Protein AF-A0A3N1TW20-F1 (afdb_monomer_lite)

pLDDT: mean 76.72, std 16.43, range [35.56, 92.38]

Secondary structure (DSSP, 8-state):
------------HHHHHHHHHH--TT--HHHHHHHHHHHHHHHHHHHHHH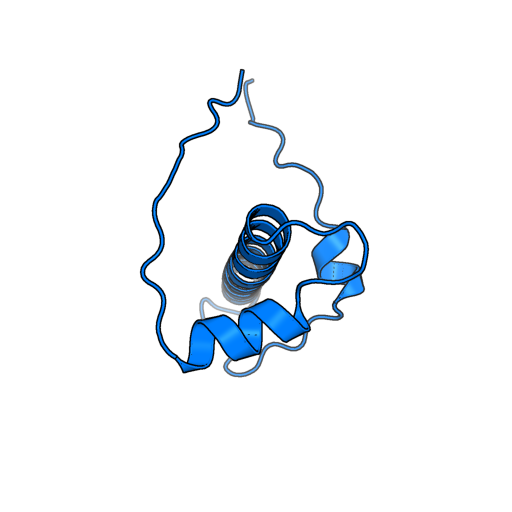HHHTTTPPPSS----HHHHHTS--------

Foldseek 3Di:
DDDDDDDDDDDDPVRVVVLVVQDDVPADSVNSVVLVVLLVVVQVVVQQVVCVVPPNDGDPDDDDDPVNSVPDDDPPPDDD

Structure (mmCIF, N/CA/C/O backbone):
data_AF-A0A3N1TW20-F1
#
_entry.id   AF-A0A3N1TW20-F1
#
loop_
_atom_site.group_PDB
_atom_site.id
_atom_site.type_symbol
_atom_site.label_atom_id
_atom_site.label_alt_id
_atom_site.label_comp_id
_atom_site.label_asym_id
_atom_site.label_entity_id
_atom_site.label_seq_id
_atom_site.pdbx_PDB_ins_code
_atom_site.Cartn_x
_atom_site.Cartn_y
_atom_site.Cartn_z
_atom_site.occupancy
_atom_site.B_iso_or_equiv
_atom_site.auth_seq_id
_atom_site.auth_comp_id
_atom_site.auth_asym_id
_atom_site.auth_atom_id
_atom_site.pdbx_PDB_model_num
ATOM 1 N N . MET A 1 1 ? 6.857 25.697 5.036 1.00 41.09 1 MET A N 1
ATOM 2 C CA . MET A 1 1 ? 5.949 24.991 5.967 1.00 41.09 1 MET A CA 1
ATOM 3 C C . MET A 1 1 ? 4.967 24.201 5.121 1.00 41.09 1 MET A C 1
ATOM 5 O O . MET A 1 1 ? 4.206 24.820 4.392 1.00 41.09 1 MET A O 1
ATOM 9 N N . SER A 1 2 ? 5.042 22.869 5.123 1.00 54.34 2 SER A N 1
ATOM 10 C CA . SER A 1 2 ? 4.082 22.035 4.386 1.00 54.34 2 SER A CA 1
ATOM 11 C C . SER A 1 2 ? 2.721 22.124 5.082 1.00 54.34 2 SER A C 1
ATOM 13 O O . SER A 1 2 ? 2.622 21.840 6.277 1.00 54.34 2 SER A O 1
ATOM 15 N N . SER A 1 3 ? 1.688 22.581 4.374 1.00 71.75 3 SER A N 1
ATOM 16 C CA . SER A 1 3 ? 0.325 22.615 4.897 1.00 71.75 3 SER A CA 1
ATOM 17 C C . SER A 1 3 ? -0.261 21.200 4.879 1.00 71.75 3 SER A C 1
ATOM 19 O O . SER A 1 3 ? -0.361 20.555 3.837 1.00 71.75 3 SER A O 1
ATOM 21 N N . GLN A 1 4 ? -0.661 20.687 6.046 1.00 73.94 4 GLN A N 1
ATOM 22 C CA . GLN A 1 4 ? -1.437 19.450 6.103 1.00 73.94 4 GLN A CA 1
ATOM 23 C C . GLN A 1 4 ? -2.863 19.722 5.618 1.00 73.94 4 GLN A C 1
ATOM 25 O O . GLN A 1 4 ? -3.678 20.301 6.337 1.00 73.94 4 GLN A O 1
ATOM 30 N N . GLN A 1 5 ? -3.176 19.273 4.405 1.00 87.12 5 GLN A N 1
ATOM 31 C CA . GLN A 1 5 ? -4.540 19.278 3.893 1.00 87.12 5 GLN A CA 1
ATOM 32 C C . GLN A 1 5 ? -5.324 18.093 4.473 1.00 87.12 5 GLN A C 1
ATOM 34 O O . GLN A 1 5 ? -4.885 16.943 4.406 1.00 87.12 5 GLN A O 1
ATOM 39 N N . ARG A 1 6 ? -6.495 18.374 5.055 1.00 89.25 6 ARG A N 1
ATOM 40 C CA . ARG A 1 6 ? -7.437 17.338 5.496 1.00 89.25 6 ARG A CA 1
ATOM 41 C C . ARG A 1 6 ? -8.277 16.891 4.307 1.00 89.25 6 ARG A C 1
ATOM 43 O O . ARG A 1 6 ? -8.799 17.727 3.575 1.00 89.25 6 ARG A O 1
ATOM 50 N N . VAL A 1 7 ? -8.408 15.580 4.135 1.00 88.31 7 VAL A N 1
ATOM 51 C CA . VAL A 1 7 ? -9.174 14.972 3.043 1.00 88.31 7 VAL A CA 1
ATOM 52 C C . VAL A 1 7 ? -10.098 13.912 3.629 1.00 88.31 7 VAL A C 1
ATOM 54 O O . VAL A 1 7 ? -9.695 13.160 4.516 1.00 88.31 7 VAL A O 1
ATOM 57 N N . SER A 1 8 ? -11.335 13.862 3.143 1.00 90.75 8 SER A N 1
ATOM 58 C CA . SER A 1 8 ? -12.322 12.852 3.524 1.00 90.75 8 SER A CA 1
ATOM 59 C C . SER A 1 8 ? -12.282 11.692 2.533 1.00 90.75 8 SER A C 1
ATOM 61 O O . SER A 1 8 ? -12.288 11.911 1.324 1.00 90.75 8 SER A O 1
ATOM 63 N N . VAL A 1 9 ? -12.261 10.460 3.040 1.00 85.62 9 VAL A N 1
ATOM 64 C CA . VAL A 1 9 ? -12.240 9.240 2.2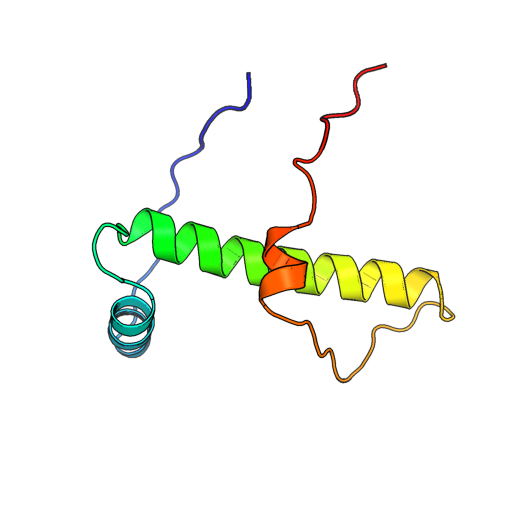20 1.00 85.62 9 VAL A CA 1
ATOM 65 C C . VAL A 1 9 ? -13.570 8.515 2.378 1.00 85.62 9 VAL A C 1
ATOM 67 O O . VAL A 1 9 ? -14.059 8.339 3.495 1.00 85.62 9 VAL A O 1
ATOM 70 N N . ARG A 1 10 ? -14.163 8.096 1.258 1.00 89.00 10 ARG A N 1
ATOM 71 C CA . ARG A 1 10 ? -15.374 7.273 1.266 1.00 89.00 10 ARG A CA 1
ATOM 72 C C . ARG A 1 10 ? -15.020 5.854 1.706 1.00 89.00 10 ARG A C 1
ATOM 74 O O . ARG A 1 10 ? -14.127 5.246 1.128 1.00 89.00 10 ARG A O 1
ATOM 81 N N . ARG A 1 11 ? -15.757 5.330 2.684 1.00 87.25 11 ARG A N 1
ATOM 82 C CA . ARG A 1 11 ? -15.611 3.953 3.162 1.00 87.25 11 ARG A CA 1
ATOM 83 C C . ARG A 1 11 ? -16.582 3.022 2.444 1.00 87.25 11 ARG A C 1
ATOM 85 O O . ARG A 1 11 ? -17.724 3.396 2.172 1.00 87.25 11 ARG A O 1
ATOM 92 N N . THR A 1 12 ? -16.105 1.831 2.121 1.00 89.38 12 THR A N 1
ATOM 93 C CA . THR A 1 12 ? -16.892 0.692 1.635 1.00 89.38 12 THR A CA 1
ATOM 94 C C . THR A 1 12 ? -16.798 -0.433 2.666 1.00 89.38 12 THR A C 1
ATOM 96 O O . THR A 1 12 ? -15.922 -0.386 3.521 1.00 89.38 12 THR A O 1
ATOM 99 N N . ALA A 1 13 ? -17.662 -1.449 2.594 1.00 82.12 13 ALA A N 1
ATOM 100 C CA . ALA A 1 13 ? -17.601 -2.573 3.537 1.00 82.12 13 ALA A CA 1
ATOM 101 C C . ALA A 1 13 ? -16.206 -3.233 3.551 1.00 82.12 13 ALA A C 1
ATOM 103 O O . ALA A 1 13 ? -15.587 -3.342 4.601 1.00 82.12 13 ALA A O 1
ATOM 104 N N . ASN A 1 14 ? -15.653 -3.523 2.369 1.00 85.38 14 ASN A N 1
ATOM 105 C CA . ASN A 1 14 ? -14.312 -4.102 2.234 1.00 85.38 14 ASN A CA 1
ATOM 106 C C . ASN A 1 14 ? -13.202 -3.180 2.773 1.00 85.38 14 ASN A C 1
ATOM 108 O O . ASN A 1 14 ? -12.170 -3.657 3.224 1.00 85.38 14 ASN A O 1
ATOM 112 N N . PHE A 1 15 ? -13.404 -1.857 2.735 1.00 86.19 15 PHE A N 1
ATOM 113 C CA . PHE A 1 15 ? -12.418 -0.904 3.244 1.00 86.19 15 PHE A CA 1
ATOM 114 C C . PHE A 1 15 ? -12.255 -1.005 4.760 1.00 86.19 15 PHE A C 1
ATOM 116 O O . PHE A 1 15 ? -11.142 -0.845 5.248 1.00 86.19 15 PHE A O 1
ATOM 123 N N . ASP A 1 16 ? -13.338 -1.225 5.507 1.00 85.19 16 ASP A N 1
ATOM 124 C CA . ASP A 1 16 ? -13.250 -1.321 6.966 1.00 85.19 16 ASP A CA 1
ATOM 125 C C . ASP A 1 16 ? -12.518 -2.608 7.392 1.00 85.19 16 ASP A C 1
ATOM 127 O O . ASP A 1 16 ? -11.703 -2.556 8.315 1.00 85.19 16 ASP A O 1
ATOM 131 N N . ASP A 1 17 ? -12.717 -3.716 6.668 1.00 85.19 17 ASP A N 1
ATOM 132 C CA . ASP A 1 17 ? -11.978 -4.969 6.879 1.00 85.19 17 ASP A CA 1
ATOM 133 C C . ASP A 1 17 ? -10.479 -4.799 6.573 1.00 85.19 17 ASP A C 1
ATOM 135 O O . ASP A 1 17 ? -9.623 -5.136 7.395 1.00 85.19 17 ASP A O 1
ATOM 139 N N . ASP A 1 18 ? -10.145 -4.200 5.425 1.00 83.38 18 ASP A N 1
ATOM 140 C CA . ASP A 1 18 ? -8.757 -3.915 5.040 1.00 83.38 18 ASP A CA 1
ATOM 141 C C . ASP A 1 18 ? -8.084 -2.944 6.022 1.00 83.38 18 ASP A C 1
ATOM 143 O O . ASP A 1 18 ? -6.910 -3.090 6.375 1.00 83.38 18 ASP A O 1
ATOM 147 N N . LEU A 1 19 ? -8.828 -1.941 6.494 1.00 84.00 19 LEU A N 1
ATOM 148 C CA . LEU A 1 19 ? -8.337 -0.979 7.469 1.00 84.00 19 LEU A CA 1
ATOM 149 C C . LEU A 1 19 ? -8.046 -1.660 8.809 1.00 84.00 19 LEU A C 1
ATOM 151 O O . LEU A 1 19 ? -7.006 -1.375 9.403 1.00 84.00 19 LEU A O 1
ATOM 155 N N . ALA A 1 20 ? -8.900 -2.583 9.256 1.00 83.50 20 ALA A N 1
ATOM 156 C CA . ALA A 1 20 ? -8.685 -3.338 10.487 1.00 83.50 20 ALA A CA 1
ATOM 157 C C . ALA A 1 20 ? -7.381 -4.156 10.451 1.00 83.50 20 ALA A C 1
ATOM 159 O O . ALA A 1 20 ? -6.685 -4.232 11.461 1.00 83.50 20 ALA A O 1
ATOM 160 N N . LEU A 1 21 ? -6.997 -4.695 9.287 1.00 80.62 21 LEU A N 1
ATOM 161 C CA . LEU A 1 21 ? -5.718 -5.400 9.107 1.00 80.62 21 LEU A CA 1
ATOM 162 C C . LEU A 1 21 ? -4.499 -4.473 9.228 1.00 80.62 21 LEU A C 1
ATOM 164 O O . LEU A 1 21 ? -3.430 -4.900 9.662 1.00 80.62 21 LEU A O 1
ATOM 168 N N . LEU A 1 22 ? -4.646 -3.206 8.836 1.00 76.94 22 LEU A N 1
ATOM 169 C CA . LEU A 1 22 ? -3.570 -2.211 8.868 1.00 76.94 22 LEU A CA 1
ATOM 170 C C . LEU A 1 22 ? -3.460 -1.487 10.217 1.00 76.94 22 LEU A C 1
ATOM 172 O O . LEU A 1 22 ? -2.422 -0.895 10.526 1.00 76.94 22 LEU A O 1
ATOM 176 N N . GLN A 1 23 ? -4.519 -1.510 11.024 1.00 81.69 23 GLN A N 1
ATOM 177 C CA . GLN A 1 23 ? -4.547 -0.901 12.348 1.00 81.69 23 GLN A CA 1
ATOM 178 C C . GLN A 1 23 ? -3.901 -1.825 13.393 1.00 81.69 23 GLN A C 1
ATOM 180 O O . GLN A 1 23 ? -4.565 -2.601 14.073 1.00 81.69 23 GLN A O 1
ATOM 185 N N . GLY A 1 24 ? -2.578 -1.721 13.542 1.00 74.06 24 GLY A N 1
ATOM 186 C CA . GLY A 1 24 ? -1.840 -2.332 14.653 1.00 74.06 24 GLY A CA 1
ATOM 187 C C . GLY A 1 24 ? -1.939 -1.535 15.968 1.00 74.06 24 GLY A C 1
ATOM 188 O O . GLY A 1 24 ? -2.454 -0.411 15.985 1.00 74.06 24 GLY A O 1
ATOM 189 N N . PRO A 1 25 ? -1.406 -2.066 17.086 1.00 79.81 25 PRO A N 1
ATOM 190 C CA . PRO A 1 25 ? -1.363 -1.349 18.359 1.00 79.81 25 PRO A CA 1
ATOM 191 C C . PRO A 1 25 ? -0.683 0.020 18.212 1.00 79.81 25 PRO A C 1
ATOM 193 O O . PRO A 1 25 ? 0.457 0.111 17.762 1.00 79.81 25 PRO A O 1
ATOM 196 N N . GLY A 1 26 ? -1.389 1.089 18.587 1.00 82.38 26 GLY A N 1
ATOM 197 C CA . GLY A 1 26 ? -0.877 2.464 18.517 1.00 82.38 26 GLY A CA 1
ATOM 198 C C . GLY A 1 26 ? -0.953 3.133 17.137 1.00 82.38 26 GLY A C 1
ATOM 199 O O . GLY A 1 26 ? -0.524 4.276 17.011 1.00 82.38 26 GLY A O 1
ATOM 200 N N . VAL A 1 27 ? -1.517 2.474 16.119 1.00 85.25 27 VAL A N 1
ATOM 201 C CA . VAL A 1 27 ? -1.693 3.043 14.772 1.00 85.25 27 VAL A CA 1
ATOM 202 C C . VAL A 1 27 ? -3.126 3.541 14.604 1.00 85.25 27 VAL A C 1
ATOM 204 O O . VAL A 1 27 ? -4.085 2.768 14.664 1.00 85.25 27 VAL A O 1
ATOM 207 N N . THR A 1 28 ? -3.303 4.845 14.372 1.00 88.94 28 THR A N 1
ATOM 208 C CA . THR A 1 28 ? -4.642 5.383 14.097 1.00 88.94 28 THR A CA 1
ATOM 209 C C . THR A 1 28 ? -5.105 4.999 12.690 1.00 88.94 28 THR A C 1
ATOM 211 O O . THR A 1 28 ? -4.296 4.754 11.796 1.00 88.94 28 THR A O 1
ATOM 214 N N . ALA A 1 29 ? -6.419 5.016 12.445 1.00 87.31 29 ALA A N 1
ATOM 215 C CA . ALA A 1 29 ? -6.967 4.816 11.100 1.00 87.31 29 ALA A CA 1
ATOM 216 C C . ALA A 1 29 ? -6.364 5.794 10.074 1.00 87.31 29 ALA A C 1
ATOM 218 O O . ALA A 1 29 ? -6.060 5.420 8.945 1.00 87.31 29 ALA A O 1
ATOM 219 N N . SER A 1 30 ? -6.150 7.049 10.478 1.00 88.56 30 SER A N 1
ATOM 220 C CA . SER A 1 30 ? -5.523 8.067 9.632 1.00 88.56 30 SER A CA 1
ATOM 221 C C . SER A 1 30 ? -4.074 7.722 9.290 1.00 88.56 30 SER A C 1
ATOM 223 O O . SER A 1 30 ? -3.645 7.972 8.164 1.00 88.56 30 SER A O 1
ATOM 225 N N . ASP A 1 31 ? -3.326 7.146 10.232 1.00 85.94 31 ASP A N 1
ATOM 226 C CA . ASP A 1 31 ? -1.941 6.725 10.006 1.00 85.94 31 ASP A CA 1
ATOM 227 C C . ASP A 1 31 ? -1.875 5.518 9.076 1.00 85.94 31 ASP A C 1
ATOM 229 O O . ASP A 1 31 ? -1.095 5.531 8.124 1.00 85.94 31 ASP A O 1
ATOM 233 N N . ALA A 1 32 ? -2.750 4.531 9.284 1.00 85.62 32 ALA A N 1
ATOM 234 C CA . ALA A 1 32 ? -2.884 3.369 8.411 1.00 85.62 32 ALA A CA 1
ATOM 235 C C . ALA A 1 32 ? -3.212 3.779 6.964 1.00 85.62 32 ALA A C 1
ATOM 237 O O . ALA A 1 32 ? -2.518 3.379 6.028 1.00 85.62 32 ALA A O 1
ATOM 238 N N . VAL A 1 33 ? -4.204 4.658 6.769 1.00 87.38 33 VAL A N 1
ATOM 239 C CA . VAL A 1 33 ? -4.571 5.169 5.435 1.00 87.38 33 VAL A CA 1
ATOM 240 C C . VAL A 1 33 ? -3.432 5.980 4.818 1.00 87.38 33 VAL A C 1
ATOM 242 O O . VAL A 1 33 ? -3.099 5.791 3.647 1.00 87.38 33 VAL A O 1
ATOM 245 N N . ARG A 1 34 ? -2.789 6.865 5.591 1.00 86.81 34 ARG A N 1
ATOM 246 C CA . ARG A 1 34 ? -1.640 7.650 5.113 1.00 86.81 34 ARG A CA 1
ATOM 247 C C . ARG A 1 34 ? -0.494 6.741 4.679 1.00 86.81 34 ARG A C 1
ATOM 249 O O . ARG A 1 34 ? 0.147 7.015 3.665 1.00 86.81 34 ARG A O 1
ATOM 256 N N . HIS A 1 35 ? -0.246 5.671 5.429 1.00 81.75 35 HIS A N 1
ATOM 257 C CA . HIS A 1 35 ? 0.765 4.680 5.106 1.00 81.75 35 HIS A CA 1
ATOM 258 C C . HIS A 1 35 ? 0.424 3.944 3.805 1.00 81.75 35 HIS A C 1
ATOM 260 O O . HIS A 1 35 ? 1.230 3.974 2.878 1.00 81.75 35 HIS A O 1
ATOM 266 N N . ALA A 1 36 ? -0.787 3.396 3.678 1.00 82.56 36 ALA A N 1
ATOM 267 C CA . ALA A 1 36 ? -1.233 2.693 2.473 1.00 82.56 36 ALA A CA 1
ATOM 268 C C . ALA A 1 36 ? -1.132 3.567 1.209 1.00 82.56 36 ALA A C 1
ATOM 270 O O . ALA A 1 36 ? -0.552 3.155 0.203 1.00 82.56 36 ALA A O 1
ATOM 271 N N . VAL A 1 37 ? -1.607 4.816 1.277 1.00 87.06 37 VAL A N 1
ATOM 272 C CA . VAL A 1 37 ? -1.499 5.776 0.164 1.00 87.06 37 VAL A CA 1
ATOM 273 C C . VAL A 1 37 ? -0.037 6.050 -0.190 1.00 87.06 37 VAL A C 1
ATOM 275 O O . VAL A 1 37 ? 0.311 6.127 -1.371 1.00 87.06 37 VAL A O 1
ATOM 278 N N . ARG A 1 38 ? 0.845 6.170 0.811 1.00 84.94 38 ARG A N 1
ATOM 279 C CA . ARG A 1 38 ? 2.279 6.384 0.581 1.00 84.94 38 ARG A CA 1
ATOM 280 C C . ARG A 1 38 ? 2.917 5.208 -0.158 1.00 84.94 38 ARG A C 1
ATOM 282 O O . ARG A 1 38 ? 3.675 5.466 -1.092 1.00 84.94 38 ARG A O 1
ATOM 289 N N . LEU A 1 39 ? 2.582 3.968 0.210 1.00 81.19 39 LEU A N 1
ATOM 290 C CA . LEU A 1 39 ? 3.083 2.759 -0.458 1.00 81.19 39 LEU A CA 1
ATOM 291 C C . LEU A 1 39 ? 2.684 2.736 -1.938 1.00 81.19 39 LEU A C 1
ATOM 293 O O . LEU A 1 39 ? 3.537 2.572 -2.809 1.00 81.19 39 LEU A O 1
ATOM 297 N N . VAL A 1 40 ? 1.403 2.977 -2.237 1.00 84.19 40 VAL A N 1
ATOM 298 C CA . VAL A 1 40 ? 0.892 2.997 -3.619 1.00 84.19 40 VAL A CA 1
ATOM 299 C C . VAL A 1 40 ? 1.551 4.117 -4.427 1.00 84.19 40 VAL A C 1
ATOM 301 O O . VAL A 1 40 ? 2.028 3.891 -5.540 1.00 84.19 40 VAL A O 1
ATOM 304 N N . ALA A 1 41 ? 1.665 5.318 -3.855 1.00 86.69 41 ALA A N 1
ATOM 305 C CA . ALA A 1 41 ? 2.332 6.437 -4.514 1.00 86.69 41 ALA A CA 1
ATOM 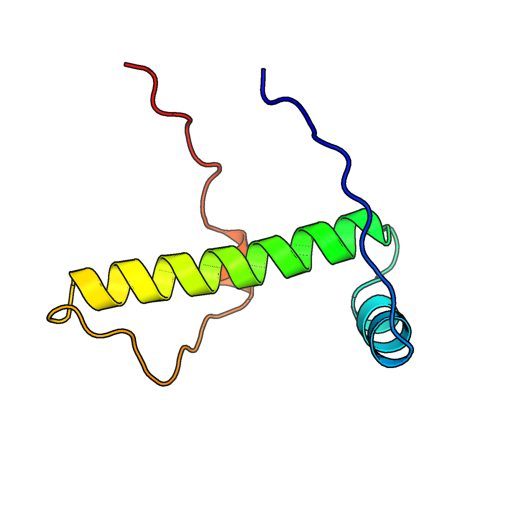306 C C . ALA A 1 41 ? 3.817 6.148 -4.803 1.00 86.69 41 ALA A C 1
ATOM 308 O O . ALA A 1 41 ? 4.328 6.525 -5.858 1.00 86.69 41 ALA A O 1
ATOM 309 N N . GLN A 1 42 ? 4.522 5.473 -3.890 1.00 83.69 42 GLN A N 1
ATOM 310 C CA . GLN A 1 42 ? 5.907 5.046 -4.106 1.00 83.69 42 GLN A CA 1
ATOM 311 C C . GLN A 1 42 ? 6.016 3.992 -5.204 1.00 83.69 42 GLN A C 1
ATOM 313 O O . GLN A 1 42 ? 6.894 4.113 -6.054 1.00 83.69 42 GLN A O 1
ATOM 318 N N . ALA A 1 43 ? 5.112 3.012 -5.227 1.00 83.06 43 ALA A N 1
ATOM 319 C CA . ALA A 1 43 ? 5.075 1.996 -6.270 1.00 83.06 43 ALA A CA 1
ATOM 320 C C . ALA A 1 43 ? 4.890 2.621 -7.662 1.00 83.06 43 ALA A C 1
ATOM 322 O O . ALA A 1 43 ? 5.632 2.295 -8.589 1.00 83.06 43 ALA A O 1
ATOM 323 N N . HIS A 1 44 ? 3.978 3.591 -7.797 1.00 87.31 44 HIS A N 1
ATOM 324 C CA . HIS A 1 44 ? 3.804 4.332 -9.047 1.00 87.31 44 HIS A CA 1
ATOM 325 C C . HIS A 1 44 ? 5.064 5.093 -9.456 1.00 87.31 44 HIS A C 1
ATOM 327 O O . HIS A 1 44 ? 5.511 4.936 -10.594 1.00 87.31 44 HIS A O 1
ATOM 333 N N . ARG A 1 45 ? 5.673 5.848 -8.529 1.00 87.31 45 ARG A N 1
ATOM 334 C CA . ARG A 1 45 ? 6.924 6.573 -8.801 1.00 87.31 45 ARG A CA 1
ATOM 335 C C . ARG A 1 45 ? 8.043 5.638 -9.241 1.00 87.31 45 ARG A C 1
ATOM 337 O O . ARG A 1 45 ? 8.740 5.942 -10.201 1.00 87.31 45 ARG A O 1
ATOM 344 N N . TYR A 1 46 ? 8.204 4.498 -8.573 1.00 85.25 46 TYR A N 1
ATOM 345 C CA . TYR A 1 46 ? 9.207 3.513 -8.961 1.00 85.25 46 TYR A CA 1
ATOM 346 C C . TYR A 1 46 ? 8.931 2.958 -10.360 1.00 85.25 46 TYR A C 1
ATOM 348 O O . TYR A 1 46 ? 9.843 2.884 -11.175 1.00 85.25 46 TYR A O 1
ATOM 356 N N . ALA A 1 47 ? 7.676 2.623 -10.673 1.00 86.38 47 ALA A N 1
ATOM 357 C CA . ALA A 1 47 ? 7.301 2.158 -12.006 1.00 86.38 47 ALA A CA 1
ATOM 358 C C . ALA A 1 47 ? 7.600 3.200 -13.099 1.00 86.38 47 ALA A C 1
ATOM 360 O O . ALA A 1 47 ? 7.981 2.822 -14.205 1.00 86.38 47 ALA A O 1
ATOM 361 N N . ASP A 1 48 ? 7.434 4.492 -12.800 1.00 89.81 48 ASP A N 1
ATOM 362 C CA . ASP A 1 48 ? 7.760 5.585 -13.726 1.00 89.81 48 ASP A CA 1
ATOM 363 C C . ASP A 1 48 ? 9.272 5.737 -13.921 1.00 89.81 48 ASP A C 1
ATOM 365 O O . ASP A 1 48 ? 9.739 5.801 -15.057 1.00 89.81 48 ASP A O 1
ATOM 369 N N . LEU A 1 49 ? 10.051 5.715 -12.836 1.00 87.56 49 LEU A N 1
ATOM 370 C CA . LEU A 1 49 ? 11.518 5.739 -12.901 1.00 87.56 49 LEU A CA 1
ATOM 371 C C . LEU A 1 49 ? 12.069 4.529 -13.660 1.00 87.56 49 LEU A C 1
ATOM 373 O O . LEU A 1 49 ? 12.966 4.658 -14.491 1.00 87.56 49 LEU A O 1
ATOM 377 N N . TRP A 1 50 ? 11.497 3.350 -13.414 1.00 86.12 50 TRP A N 1
ATOM 378 C CA . TRP A 1 50 ? 11.853 2.141 -14.139 1.00 86.12 50 TRP A CA 1
ATOM 379 C C . TRP A 1 50 ? 11.570 2.302 -15.633 1.00 86.12 50 TRP A C 1
ATOM 381 O O . TRP A 1 50 ? 12.446 2.020 -16.444 1.00 86.12 50 TRP A O 1
ATOM 391 N N . ALA A 1 51 ? 10.394 2.819 -16.004 1.00 90.56 51 ALA A N 1
ATOM 392 C CA . ALA A 1 51 ? 10.048 3.065 -17.401 1.00 90.56 51 ALA A CA 1
ATOM 393 C C . ALA A 1 51 ? 11.032 4.027 -18.076 1.00 90.56 51 ALA A C 1
ATOM 395 O O . ALA A 1 51 ? 11.490 3.747 -19.181 1.00 90.56 51 ALA A O 1
ATOM 396 N N . GLN A 1 52 ? 11.405 5.120 -17.406 1.00 92.38 52 GLN A N 1
ATOM 397 C CA . GLN A 1 52 ? 12.393 6.075 -17.918 1.00 92.38 52 GLN A CA 1
ATOM 398 C C . GLN A 1 52 ? 13.746 5.408 -18.198 1.00 92.38 52 GLN A C 1
ATOM 400 O O . GLN A 1 52 ? 14.358 5.677 -19.228 1.00 92.38 52 GLN A O 1
ATOM 405 N N . ALA A 1 53 ? 14.177 4.492 -17.329 1.00 88.44 53 ALA A N 1
ATOM 406 C CA . ALA A 1 53 ? 15.424 3.750 -17.503 1.00 88.44 53 ALA A CA 1
ATOM 407 C C . ALA A 1 53 ? 15.341 2.608 -18.541 1.00 88.44 53 ALA A C 1
ATOM 409 O O . ALA A 1 53 ? 16.376 2.168 -19.033 1.00 88.44 53 ALA A O 1
ATOM 410 N N . HIS A 1 54 ? 14.139 2.132 -18.895 1.00 89.75 54 HIS A N 1
ATOM 411 C CA . HIS A 1 54 ? 13.937 0.916 -19.701 1.00 89.75 54 HIS A CA 1
ATOM 412 C C . HIS A 1 54 ? 13.057 1.150 -20.943 1.00 89.75 54 HIS A C 1
ATOM 414 O O . HIS A 1 54 ? 12.173 0.356 -21.267 1.00 89.75 54 HIS A O 1
ATOM 420 N N . GLY A 1 55 ? 13.301 2.246 -21.666 1.00 89.88 55 GLY A N 1
ATOM 421 C CA . GLY A 1 55 ? 12.689 2.476 -22.983 1.00 89.88 55 GLY A CA 1
ATOM 422 C C . GLY A 1 55 ? 11.239 2.968 -22.942 1.00 89.88 55 GLY A C 1
ATOM 423 O O . GLY A 1 55 ? 10.476 2.735 -23.875 1.00 89.88 55 GLY A O 1
ATOM 424 N N . GLY A 1 56 ? 10.842 3.635 -21.859 1.00 91.38 56 GLY A N 1
ATOM 425 C CA . GLY A 1 56 ? 9.562 4.335 -21.731 1.00 91.38 56 GLY A CA 1
ATOM 426 C C . GLY A 1 56 ? 8.365 3.453 -21.370 1.00 91.38 56 GLY A C 1
ATOM 427 O O . GLY A 1 56 ? 7.253 3.964 -21.248 1.00 91.38 56 GLY A O 1
ATOM 428 N N . ARG A 1 57 ? 8.553 2.144 -21.167 1.00 89.44 57 ARG A N 1
ATOM 429 C CA . ARG A 1 57 ? 7.458 1.225 -20.825 1.00 89.44 57 ARG A CA 1
ATOM 430 C C . ARG A 1 57 ? 7.444 0.906 -19.335 1.00 89.44 57 ARG A C 1
ATOM 432 O O . ARG A 1 57 ? 8.452 0.488 -18.780 1.00 89.44 57 ARG A O 1
ATOM 439 N N . ARG A 1 58 ? 6.284 1.048 -18.688 1.00 87.19 58 ARG A N 1
ATOM 440 C CA . ARG A 1 58 ? 6.103 0.621 -17.290 1.00 87.19 58 ARG A CA 1
ATOM 441 C C . ARG A 1 58 ? 6.159 -0.908 -17.172 1.00 87.19 58 ARG A C 1
ATOM 443 O O . ARG A 1 58 ? 5.687 -1.598 -18.082 1.00 87.19 58 ARG A O 1
ATOM 450 N N . PRO A 1 59 ? 6.687 -1.442 -16.059 1.00 85.12 59 PRO A N 1
ATOM 451 C CA . PRO A 1 59 ? 6.685 -2.878 -15.821 1.00 85.12 59 PRO A CA 1
ATOM 452 C C . PRO A 1 59 ? 5.248 -3.388 -15.644 1.00 85.12 59 PRO A C 1
ATOM 454 O O . PRO A 1 59 ? 4.408 -2.710 -15.052 1.00 85.12 59 PRO A O 1
ATOM 457 N N . SER A 1 60 ? 4.960 -4.591 -16.147 1.00 83.50 60 SER A N 1
ATOM 458 C CA . SER A 1 60 ? 3.656 -5.248 -15.956 1.00 83.50 60 SER A CA 1
ATOM 459 C 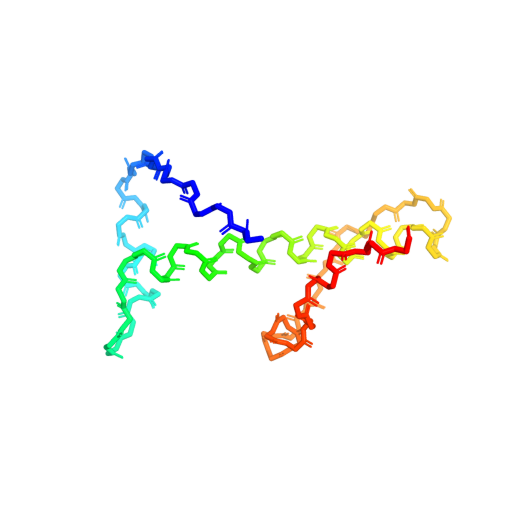C . SER A 1 60 ? 3.498 -5.857 -14.563 1.00 83.50 60 SER A C 1
ATOM 461 O O . SER A 1 60 ? 2.380 -6.013 -14.083 1.00 83.50 60 SER A O 1
ATOM 463 N N . VAL A 1 61 ? 4.615 -6.203 -13.919 1.00 83.69 61 VAL A N 1
ATOM 464 C CA . VAL A 1 61 ? 4.674 -6.732 -12.556 1.00 83.69 61 VAL A CA 1
ATOM 465 C C . VAL A 1 61 ? 5.746 -5.966 -11.804 1.00 83.69 61 VAL A C 1
ATOM 467 O O . VAL A 1 61 ? 6.865 -5.813 -12.292 1.00 83.69 61 VAL A O 1
ATOM 470 N N . LEU A 1 62 ? 5.399 -5.499 -10.609 1.00 75.56 62 LEU A N 1
ATOM 471 C CA . LEU A 1 62 ? 6.302 -4.769 -9.740 1.00 75.56 62 LEU A CA 1
ATOM 472 C C . LEU A 1 62 ? 6.340 -5.444 -8.370 1.00 75.56 62 LEU A C 1
ATOM 474 O O . LEU A 1 62 ? 5.328 -5.503 -7.678 1.00 75.56 62 LEU A O 1
ATOM 478 N N . SER A 1 63 ? 7.513 -5.946 -7.991 1.00 78.00 63 SER A N 1
ATOM 479 C CA . SER A 1 63 ? 7.764 -6.501 -6.662 1.00 78.00 63 SER A CA 1
ATOM 480 C C . SER A 1 63 ? 8.651 -5.537 -5.891 1.00 78.00 63 SER A C 1
ATOM 482 O O . SER A 1 63 ? 9.783 -5.280 -6.296 1.00 78.00 63 SER A O 1
ATOM 484 N N . ILE A 1 64 ? 8.137 -4.997 -4.788 1.00 67.94 64 ILE A N 1
ATOM 485 C CA . ILE A 1 64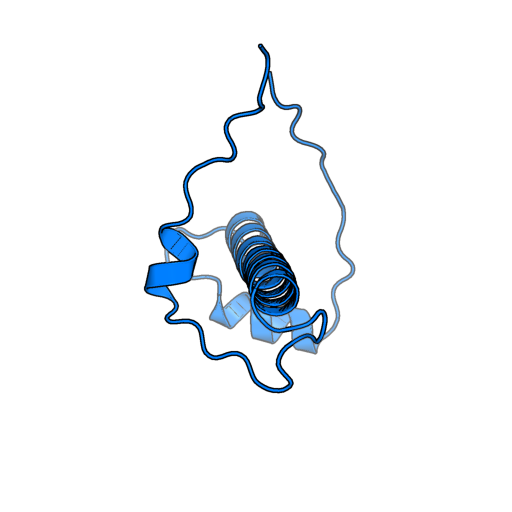 ? 8.881 -4.096 -3.907 1.00 67.94 64 ILE A CA 1
ATOM 486 C C . ILE A 1 64 ? 8.862 -4.704 -2.517 1.00 67.94 64 ILE A C 1
ATOM 488 O O . ILE A 1 64 ? 7.800 -5.062 -2.007 1.00 67.94 64 ILE A O 1
ATOM 492 N N . ARG A 1 65 ? 10.031 -4.814 -1.884 1.00 68.00 65 ARG A N 1
ATOM 493 C CA . ARG A 1 65 ? 10.080 -5.231 -0.485 1.00 68.00 65 ARG A CA 1
ATOM 494 C C . ARG A 1 65 ? 9.475 -4.127 0.371 1.00 68.00 65 ARG A C 1
ATOM 496 O O . ARG A 1 65 ? 9.822 -2.959 0.218 1.00 68.00 65 ARG A O 1
ATOM 503 N N . THR A 1 66 ? 8.606 -4.492 1.305 1.00 66.00 66 THR A N 1
ATOM 504 C CA . THR A 1 66 ? 7.917 -3.527 2.174 1.00 66.00 66 THR A CA 1
ATOM 505 C C . THR A 1 66 ? 8.891 -2.623 2.940 1.00 66.00 66 THR A C 1
ATOM 507 O O . THR A 1 66 ? 8.619 -1.440 3.122 1.00 66.00 66 THR A O 1
ATOM 510 N N . CYS A 1 67 ? 10.064 -3.133 3.328 1.00 65.81 67 CYS A N 1
ATOM 511 C CA . CYS A 1 67 ? 11.125 -2.333 3.949 1.00 65.81 67 CYS A CA 1
ATOM 512 C C . CYS A 1 67 ? 11.725 -1.271 3.009 1.00 65.81 67 CYS A C 1
ATOM 514 O O . CYS A 1 67 ? 12.026 -0.169 3.458 1.00 65.81 67 CYS A O 1
ATOM 516 N N . ASP A 1 68 ? 11.830 -1.553 1.709 1.00 61.97 68 ASP A N 1
ATOM 517 C CA . ASP A 1 68 ? 12.355 -0.612 0.712 1.00 61.97 68 ASP A CA 1
ATOM 518 C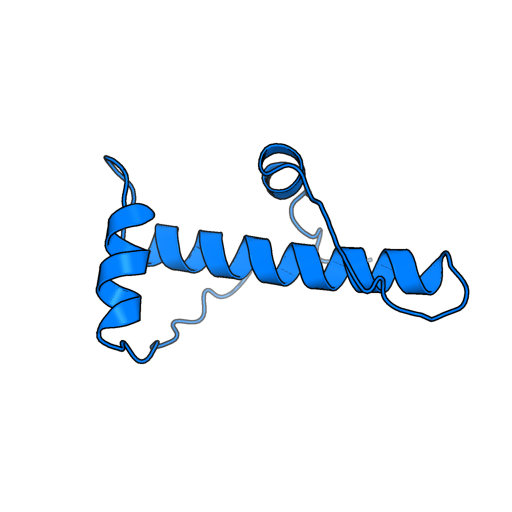 C . ASP A 1 68 ? 11.357 0.536 0.450 1.00 61.97 68 ASP A C 1
ATOM 520 O O . ASP A 1 68 ? 11.756 1.653 0.120 1.00 61.97 68 ASP A O 1
ATOM 524 N N . LEU A 1 69 ? 10.057 0.306 0.681 1.00 57.56 69 LEU A N 1
ATOM 525 C CA . LEU A 1 69 ? 9.031 1.356 0.645 1.00 57.56 69 LEU A CA 1
ATOM 526 C C . LEU A 1 69 ? 9.160 2.334 1.828 1.00 57.56 69 LEU A C 1
ATOM 528 O O . LEU A 1 69 ? 8.857 3.520 1.707 1.00 57.56 69 LEU A O 1
ATOM 532 N N . LEU A 1 70 ? 9.671 1.887 2.974 1.00 57.09 70 LEU A N 1
ATOM 533 C CA . LEU A 1 70 ? 9.867 2.746 4.148 1.00 57.09 70 LEU A CA 1
ATOM 534 C C . LEU A 1 70 ? 11.112 3.645 4.045 1.00 57.09 70 LEU A C 1
ATOM 536 O O . LEU A 1 70 ? 11.190 4.649 4.751 1.00 57.09 70 LEU A O 1
ATOM 540 N N . LEU A 1 71 ? 12.058 3.317 3.159 1.00 52.28 71 LEU A N 1
ATOM 541 C CA . LEU A 1 71 ? 13.383 3.947 3.076 1.00 52.28 71 LEU A CA 1
ATOM 542 C C . LEU A 1 71 ? 13.501 5.089 2.054 1.00 52.28 71 LEU A C 1
ATOM 544 O O . LEU A 1 71 ? 14.544 5.739 1.992 1.00 52.28 71 LEU A O 1
ATOM 548 N N . VAL A 1 72 ? 12.460 5.394 1.268 1.00 48.78 72 VAL A N 1
ATOM 549 C CA . VAL A 1 72 ? 12.515 6.560 0.370 1.00 48.78 72 VAL A CA 1
ATOM 550 C C . VAL A 1 72 ? 12.420 7.834 1.209 1.00 48.78 72 VAL A C 1
ATOM 552 O O . VAL A 1 72 ? 11.359 8.147 1.765 1.00 48.78 72 VAL A O 1
ATOM 555 N N . ALA A 1 73 ? 13.560 8.527 1.283 1.00 41.94 73 ALA A N 1
ATOM 556 C CA . ALA A 1 73 ? 13.790 9.795 1.962 1.00 41.94 73 ALA A CA 1
ATOM 557 C C . ALA A 1 73 ? 12.614 10.781 1.806 1.00 41.94 73 ALA A C 1
ATOM 559 O O . ALA A 1 73 ? 11.909 10.750 0.787 1.00 41.94 73 ALA A O 1
ATOM 560 N N . PRO A 1 74 ? 12.379 11.670 2.794 1.00 37.28 74 PRO A N 1
ATOM 561 C CA . PRO A 1 74 ? 11.487 12.800 2.580 1.00 37.28 74 PRO A CA 1
ATOM 562 C C . PRO A 1 74 ? 11.908 13.505 1.289 1.00 37.28 74 PRO A C 1
ATOM 564 O O . PRO A 1 74 ? 13.094 13.734 1.063 1.00 37.28 74 PRO A O 1
ATOM 567 N N . VAL A 1 75 ? 10.934 13.802 0.429 1.00 38.94 75 VAL A N 1
ATOM 568 C CA . VAL A 1 75 ? 11.149 14.704 -0.701 1.00 38.94 75 VAL A CA 1
ATOM 569 C C . VAL A 1 75 ? 11.692 15.998 -0.102 1.00 38.94 75 VAL A C 1
ATOM 571 O O . VAL A 1 75 ? 10.957 16.703 0.590 1.00 38.94 75 VAL A O 1
ATOM 574 N N . SER A 1 76 ? 12.981 16.273 -0.303 1.00 38.56 76 SER A N 1
ATOM 575 C CA . SER A 1 76 ? 13.488 17.630 -0.167 1.00 38.56 76 SER A CA 1
ATOM 576 C C . SER A 1 76 ? 12.753 18.441 -1.217 1.00 38.56 76 SER A C 1
ATOM 578 O O . SER A 1 76 ? 12.886 18.184 -2.413 1.00 38.56 76 SER A O 1
ATOM 580 N N . ASP A 1 77 ? 11.909 19.352 -0.748 1.00 41.00 77 ASP A N 1
ATOM 581 C CA . ASP A 1 77 ? 11.284 20.372 -1.573 1.00 41.00 77 ASP A CA 1
ATOM 582 C C . ASP A 1 77 ? 12.438 21.222 -2.113 1.00 41.00 77 ASP A C 1
ATOM 584 O O . ASP A 1 77 ? 13.042 22.006 -1.378 1.00 41.00 77 ASP A O 1
ATOM 588 N N . GLY A 1 78 ? 12.853 20.927 -3.346 1.00 39.22 78 GLY A N 1
ATOM 589 C CA . GLY A 1 78 ? 13.951 21.600 -4.019 1.00 39.22 78 GLY A CA 1
ATOM 590 C C . GLY A 1 78 ? 13.614 23.074 -4.181 1.00 39.22 78 GLY A C 1
ATOM 591 O O . GLY A 1 78 ? 12.932 23.461 -5.125 1.00 39.22 78 GLY A O 1
ATOM 592 N N . ARG A 1 79 ? 14.084 23.886 -3.236 1.00 35.75 79 ARG A N 1
ATOM 593 C CA . ARG A 1 79 ? 14.312 25.314 -3.416 1.00 35.75 79 ARG A CA 1
ATOM 594 C C . ARG A 1 79 ? 15.817 25.523 -3.456 1.00 35.75 79 ARG A C 1
ATOM 596 O O . ARG A 1 79 ? 16.455 25.555 -2.405 1.00 35.75 79 ARG A O 1
ATOM 603 N N . GLU A 1 80 ? 16.334 25.643 -4.671 1.00 35.56 80 GLU A N 1
ATOM 604 C CA . GLU A 1 80 ? 17.465 26.522 -4.974 1.00 35.56 80 GLU A CA 1
ATOM 605 C C . GLU A 1 80 ? 16.908 27.798 -5.611 1.00 35.56 80 GLU A C 1
ATOM 607 O O . GLU A 1 80 ? 15.940 27.682 -6.403 1.00 35.56 80 GLU A O 1
#

Sequence (80 aa):
MSSQQRVSVRRTANFDDDLALLQGPGVTASDAVRHAVRLVAQAHRYADLWAQAHGGRRPSVLSIRTCDLLLVAPVSDGRE

Radius of gyration: 15.65 Å; chains: 1; bounding box: 35×33×42 Å